Protein AF-A0A520AA02-F1 (afdb_monomer_lite)

Sequence (60 aa):
MKIQIEASAAAINELVALIDNQPNLIEIKDQIVTAIALNNHNQSQEVPREGDDPIIERSE

Foldseek 3Di:
DDDDDDDDPVVLVVVLVVCVPPPVCVVVSVVSVVVVVVVVPDVVPPPPDVPPDDDPPPDD

Structure (mmCIF, N/CA/C/O backbone):
data_AF-A0A520AA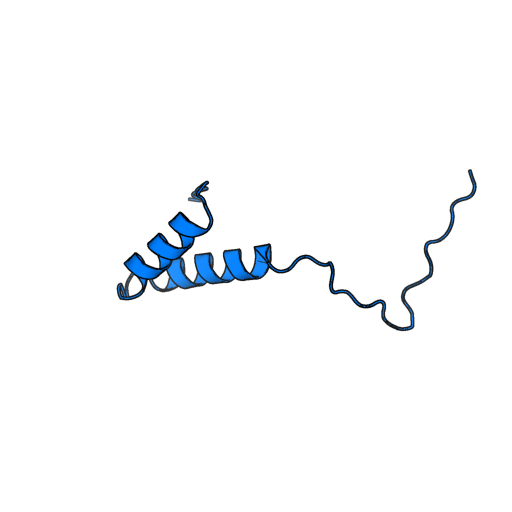02-F1
#
_entry.id   AF-A0A520AA02-F1
#
loop_
_atom_site.group_PDB
_atom_site.id
_atom_site.type_symbol
_atom_site.label_atom_id
_atom_site.label_alt_id
_atom_site.label_comp_id
_atom_site.label_asym_id
_atom_site.label_entity_id
_atom_site.label_seq_id
_atom_site.pdbx_PDB_ins_code
_atom_site.Cartn_x
_atom_site.Cartn_y
_atom_site.Cartn_z
_atom_site.occupancy
_atom_site.B_iso_or_equiv
_atom_site.auth_seq_id
_atom_site.auth_comp_id
_atom_site.auth_asym_id
_atom_site.auth_atom_id
_atom_site.pdbx_PDB_model_num
ATOM 1 N N . MET A 1 1 ? -13.447 14.668 -4.526 1.00 61.22 1 MET A N 1
ATOM 2 C CA . MET A 1 1 ? -12.154 15.371 -4.364 1.00 61.22 1 MET A CA 1
ATOM 3 C C . MET A 1 1 ? -11.051 14.358 -4.629 1.00 61.22 1 MET A C 1
ATOM 5 O O . MET A 1 1 ? -11.155 13.264 -4.093 1.00 61.22 1 MET A O 1
ATOM 9 N N . LYS A 1 2 ? -10.073 14.655 -5.492 1.00 64.75 2 LYS A N 1
ATOM 10 C CA . LYS A 1 2 ? -8.916 13.774 -5.733 1.00 64.75 2 LYS A CA 1
ATOM 11 C C . LYS A 1 2 ? -7.704 14.390 -5.038 1.00 64.75 2 LYS A C 1
ATOM 13 O O . LYS A 1 2 ? -7.450 15.572 -5.245 1.00 64.75 2 LYS A O 1
ATOM 18 N N . ILE A 1 3 ? -7.010 13.614 -4.210 1.00 67.81 3 ILE A N 1
ATOM 19 C CA . ILE A 1 3 ? -5.775 14.031 -3.538 1.00 67.81 3 ILE A CA 1
ATOM 20 C C . ILE A 1 3 ? -4.629 13.300 -4.232 1.00 67.81 3 ILE A C 1
ATOM 22 O O . ILE A 1 3 ? -4.676 12.080 -4.369 1.00 67.81 3 ILE A O 1
ATOM 26 N N . GLN A 1 4 ? -3.635 14.047 -4.705 1.00 73.06 4 GLN A N 1
ATOM 27 C CA . GLN A 1 4 ? -2.380 13.491 -5.204 1.00 73.06 4 GLN A CA 1
ATOM 28 C C . GLN A 1 4 ? -1.333 13.640 -4.107 1.00 73.06 4 GLN A C 1
ATOM 30 O O . GLN A 1 4 ? -1.173 14.725 -3.552 1.00 73.06 4 GLN A O 1
ATOM 35 N N . ILE A 1 5 ? -0.666 12.539 -3.775 1.00 72.56 5 ILE A N 1
ATOM 36 C CA . ILE A 1 5 ? 0.364 12.489 -2.740 1.00 72.56 5 ILE A CA 1
ATOM 37 C C . ILE A 1 5 ? 1.630 11.975 -3.409 1.00 72.56 5 ILE A C 1
ATOM 39 O O . ILE A 1 5 ? 1.645 10.863 -3.933 1.00 72.56 5 ILE A O 1
ATOM 43 N N . GLU A 1 6 ? 2.675 12.793 -3.395 1.00 81.25 6 GLU A N 1
ATOM 44 C CA . GLU A 1 6 ? 4.013 12.384 -3.800 1.00 81.25 6 GLU A CA 1
ATOM 45 C C . GLU A 1 6 ? 4.800 12.016 -2.544 1.00 81.25 6 GLU A C 1
ATOM 47 O O . GLU A 1 6 ? 4.946 12.819 -1.621 1.00 81.25 6 GLU A O 1
ATOM 52 N N . ALA A 1 7 ? 5.251 10.770 -2.478 1.00 83.00 7 ALA A N 1
ATOM 53 C CA . ALA A 1 7 ? 5.973 10.229 -1.340 1.00 83.00 7 ALA A CA 1
ATOM 54 C C . ALA A 1 7 ? 6.920 9.123 -1.811 1.00 83.00 7 ALA A C 1
ATOM 56 O O . ALA A 1 7 ? 6.711 8.504 -2.856 1.00 83.00 7 ALA A O 1
ATOM 57 N N . SER A 1 8 ? 7.964 8.855 -1.028 1.00 85.88 8 SER A N 1
ATOM 58 C CA . SER A 1 8 ? 8.834 7.708 -1.280 1.00 85.88 8 SER A CA 1
ATOM 59 C C . SER A 1 8 ? 8.087 6.395 -1.020 1.00 85.88 8 SER A C 1
ATOM 61 O O . SER A 1 8 ? 7.163 6.343 -0.208 1.00 85.88 8 SER A O 1
ATOM 63 N N . ALA A 1 9 ? 8.523 5.303 -1.653 1.00 82.81 9 ALA A N 1
ATOM 64 C CA . ALA A 1 9 ? 7.934 3.981 -1.421 1.00 82.81 9 ALA A CA 1
ATOM 65 C C . ALA A 1 9 ? 7.971 3.572 0.066 1.00 82.81 9 ALA A C 1
ATOM 67 O O . ALA A 1 9 ? 7.020 2.979 0.567 1.00 82.81 9 ALA A O 1
ATOM 68 N N . ALA A 1 10 ? 9.036 3.942 0.788 1.00 85.88 10 ALA A N 1
ATOM 69 C CA . ALA A 1 10 ? 9.145 3.716 2.228 1.00 85.88 10 ALA A CA 1
ATOM 70 C C . ALA A 1 10 ? 8.048 4.458 3.010 1.00 85.88 10 ALA A C 1
ATOM 72 O O . ALA A 1 10 ? 7.348 3.840 3.807 1.00 85.88 10 ALA A O 1
ATOM 73 N N . ALA A 1 11 ? 7.833 5.744 2.714 1.00 86.69 11 ALA A N 1
ATOM 74 C CA . ALA A 1 11 ? 6.801 6.547 3.367 1.00 86.69 11 ALA A CA 1
ATOM 75 C C . ALA A 1 11 ? 5.378 6.048 3.055 1.00 86.69 11 ALA A C 1
ATOM 77 O O . ALA A 1 11 ? 4.507 6.078 3.922 1.00 86.69 11 ALA A O 1
ATOM 78 N N . ILE A 1 12 ? 5.134 5.544 1.839 1.00 86.62 12 ILE A N 1
ATOM 79 C CA . ILE A 1 12 ? 3.844 4.932 1.485 1.00 86.62 12 ILE A CA 1
ATOM 80 C C . ILE A 1 12 ? 3.621 3.634 2.275 1.00 86.62 12 ILE A C 1
ATOM 82 O O . ILE A 1 12 ? 2.526 3.412 2.786 1.00 86.62 12 ILE A O 1
ATOM 86 N N . ASN A 1 13 ? 4.645 2.793 2.426 1.00 85.56 13 ASN A N 1
ATOM 87 C CA . ASN A 1 13 ? 4.532 1.561 3.213 1.00 85.56 13 ASN A CA 1
ATOM 88 C C . ASN A 1 13 ? 4.296 1.846 4.705 1.00 85.56 13 ASN A C 1
ATOM 90 O O . ASN A 1 13 ? 3.482 1.175 5.339 1.00 85.56 13 ASN A O 1
ATOM 94 N N . GLU A 1 14 ? 4.955 2.867 5.259 1.00 89.06 14 GLU A N 1
ATOM 95 C CA . GLU A 1 14 ? 4.700 3.336 6.626 1.00 89.06 14 GLU A CA 1
ATOM 96 C C . GLU A 1 14 ? 3.266 3.850 6.792 1.00 89.06 14 GLU A C 1
ATOM 98 O O . GLU A 1 14 ? 2.601 3.520 7.774 1.00 89.06 14 GLU A O 1
ATOM 103 N N . LEU A 1 15 ? 2.753 4.599 5.810 1.00 86.88 15 LEU A N 1
ATOM 104 C CA . LEU A 1 15 ? 1.365 5.055 5.805 1.00 86.88 15 LEU A CA 1
ATOM 105 C C . LEU A 1 15 ? 0.385 3.875 5.822 1.00 86.88 15 LEU A C 1
ATOM 107 O O . LEU A 1 15 ? -0.551 3.888 6.618 1.00 86.88 15 LEU A O 1
ATOM 111 N N . VAL A 1 16 ? 0.612 2.853 4.990 1.00 87.25 16 VAL A N 1
ATOM 112 C CA . VAL A 1 16 ? -0.212 1.632 4.962 1.00 87.25 16 VAL A CA 1
ATOM 113 C C . VAL A 1 16 ? -0.201 0.936 6.325 1.00 87.25 16 VAL A C 1
ATOM 115 O O . VAL A 1 16 ? -1.262 0.558 6.818 1.00 87.25 16 VAL A O 1
ATOM 118 N N . ALA A 1 17 ? 0.963 0.828 6.971 1.00 87.56 17 ALA A N 1
ATOM 119 C CA . ALA A 1 17 ? 1.079 0.237 8.304 1.00 87.56 17 ALA A CA 1
ATOM 120 C C . ALA A 1 17 ? 0.336 1.049 9.383 1.00 87.56 17 ALA A C 1
ATOM 122 O O . ALA A 1 17 ? -0.299 0.471 10.265 1.00 87.56 17 ALA A O 1
ATOM 123 N N . LEU A 1 18 ? 0.372 2.384 9.305 1.00 88.06 18 LEU A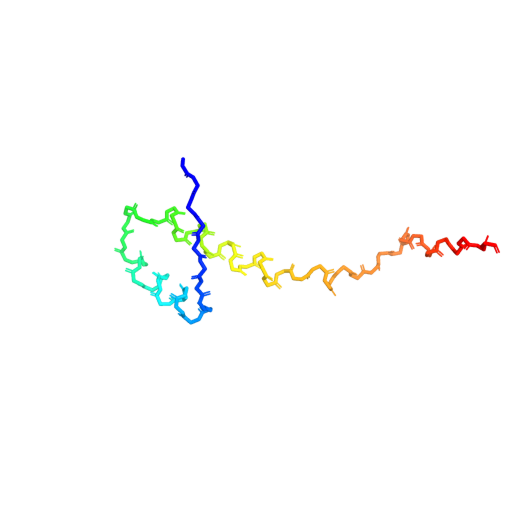 N 1
ATOM 124 C CA . LEU A 1 18 ? -0.329 3.266 10.245 1.00 88.06 18 LEU A CA 1
ATOM 125 C C . LEU A 1 18 ? -1.856 3.153 10.140 1.00 88.06 18 LEU A C 1
ATOM 127 O O . LEU A 1 18 ? -2.549 3.259 11.155 1.00 88.06 18 LEU A O 1
ATOM 131 N N . ILE A 1 19 ? -2.383 2.936 8.934 1.00 89.19 19 ILE A N 1
ATOM 132 C CA . ILE A 1 19 ? -3.831 2.841 8.694 1.00 89.19 19 ILE A CA 1
ATOM 133 C C . ILE A 1 19 ? -4.375 1.406 8.774 1.00 89.19 19 ILE A C 1
ATOM 135 O O . ILE A 1 19 ? -5.590 1.232 8.756 1.00 89.19 19 ILE A O 1
ATOM 139 N N . ASP A 1 20 ? -3.518 0.386 8.905 1.00 85.44 20 ASP A N 1
ATOM 140 C CA . ASP A 1 20 ? -3.913 -1.032 8.837 1.00 85.44 20 ASP A CA 1
ATOM 141 C C . ASP A 1 20 ? -4.954 -1.431 9.897 1.00 85.44 20 ASP A C 1
ATOM 143 O O . ASP A 1 20 ? -5.880 -2.192 9.619 1.00 85.44 20 ASP A O 1
ATOM 147 N N . ASN A 1 21 ? -4.859 -0.839 11.091 1.00 83.56 21 ASN A N 1
ATOM 148 C CA . ASN A 1 21 ? -5.752 -1.112 12.221 1.00 83.56 21 ASN A CA 1
ATOM 149 C C . ASN A 1 21 ? -6.942 -0.141 12.330 1.00 83.56 21 ASN A C 1
ATOM 151 O O . ASN A 1 21 ? -7.645 -0.142 13.341 1.00 83.56 21 ASN A O 1
ATOM 155 N N . GLN A 1 22 ? -7.162 0.714 11.328 1.00 88.88 22 GLN A N 1
ATOM 156 C CA . GLN A 1 22 ? -8.228 1.716 11.336 1.00 88.88 22 GLN A CA 1
ATOM 157 C C . GLN A 1 22 ? -9.391 1.243 10.446 1.00 88.88 22 GLN A C 1
ATOM 159 O O . GLN A 1 22 ? -9.322 1.377 9.222 1.00 88.88 22 GLN A O 1
ATOM 164 N N . PRO A 1 23 ? -10.483 0.693 11.017 1.00 86.44 23 PRO A N 1
ATOM 165 C CA . PRO A 1 23 ? -11.571 0.102 10.229 1.00 86.44 23 PRO A CA 1
ATOM 166 C C . PRO A 1 23 ? -12.285 1.126 9.335 1.00 86.44 23 PRO A C 1
ATOM 168 O O . PRO A 1 23 ? -12.808 0.781 8.282 1.00 86.44 23 PRO A O 1
ATOM 171 N N . ASN A 1 24 ? -12.265 2.401 9.722 1.00 91.31 24 ASN A N 1
ATOM 172 C CA . ASN A 1 24 ? -12.798 3.518 8.946 1.00 91.31 24 ASN A CA 1
ATOM 173 C C . ASN A 1 24 ? -11.923 3.926 7.748 1.00 91.31 24 ASN A C 1
ATOM 175 O O . ASN A 1 24 ? -12.365 4.738 6.940 1.00 91.31 24 ASN A O 1
ATOM 179 N N . LEU A 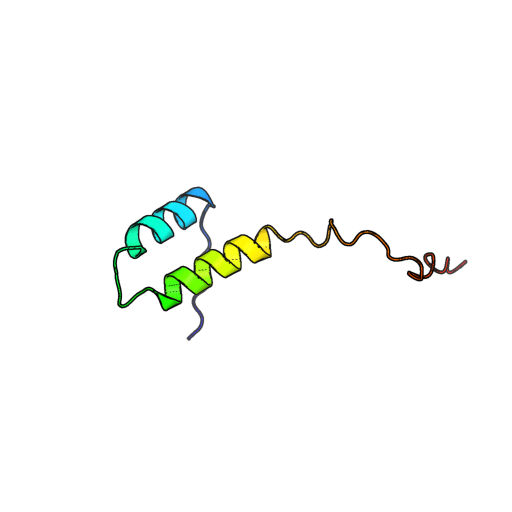1 25 ? -10.697 3.408 7.635 1.00 87.56 25 LEU A N 1
ATOM 180 C CA . LEU A 1 25 ? -9.746 3.746 6.568 1.00 87.56 25 LEU A CA 1
ATOM 181 C C . LEU A 1 25 ? -9.425 2.550 5.663 1.00 87.56 25 LEU A C 1
ATOM 183 O O . LEU A 1 25 ? -8.522 2.637 4.831 1.00 87.56 25 LEU A O 1
ATOM 187 N N . ILE A 1 26 ? -10.171 1.449 5.791 1.00 87.12 26 ILE A N 1
ATOM 188 C CA . ILE A 1 26 ? -9.904 0.209 5.056 1.00 87.12 26 ILE A CA 1
ATOM 189 C C . ILE A 1 26 ? -9.983 0.407 3.535 1.00 87.12 26 ILE A C 1
ATOM 191 O O . ILE A 1 26 ? -9.108 -0.053 2.811 1.00 87.12 26 ILE A O 1
ATOM 195 N N . GLU A 1 27 ? -10.945 1.202 3.057 1.00 85.75 27 GLU A N 1
ATOM 196 C CA . GLU A 1 27 ? -11.085 1.520 1.631 1.00 85.75 27 GLU A CA 1
ATOM 197 C C . GLU A 1 27 ? -9.883 2.307 1.090 1.00 85.75 27 GLU A C 1
ATOM 199 O O . GLU A 1 27 ? -9.440 2.085 -0.035 1.00 85.75 27 GLU A O 1
ATOM 204 N N . ILE A 1 28 ? -9.324 3.215 1.896 1.00 85.25 28 ILE A N 1
ATOM 205 C CA . ILE A 1 28 ? -8.140 3.998 1.519 1.00 85.25 28 ILE A CA 1
ATOM 206 C C . ILE A 1 28 ? -6.912 3.089 1.478 1.00 85.25 28 ILE A C 1
ATOM 208 O O . ILE A 1 28 ? -6.110 3.183 0.548 1.00 85.25 28 ILE A O 1
ATOM 212 N N . LYS A 1 29 ? -6.786 2.175 2.446 1.00 86.81 29 LYS A N 1
ATOM 213 C CA . LYS A 1 29 ? -5.727 1.163 2.458 1.00 86.81 29 LYS A CA 1
ATOM 214 C C . LYS A 1 29 ? -5.753 0.328 1.181 1.00 86.81 29 LYS A C 1
ATOM 216 O O . LYS A 1 29 ? -4.728 0.220 0.510 1.00 86.81 29 LYS A O 1
ATOM 221 N N . ASP A 1 30 ? -6.919 -0.192 0.815 1.00 86.06 30 ASP A N 1
ATOM 222 C CA . ASP A 1 30 ? -7.074 -1.044 -0.364 1.00 86.06 30 ASP A CA 1
ATOM 223 C C . ASP A 1 30 ? -6.750 -0.290 -1.659 1.00 86.06 30 ASP A C 1
ATOM 225 O O . ASP A 1 30 ? -6.081 -0.832 -2.544 1.00 86.06 30 ASP A O 1
ATOM 229 N N . GLN A 1 31 ? -7.138 0.986 -1.757 1.00 84.56 31 GLN A N 1
ATOM 230 C CA . GLN A 1 31 ? -6.773 1.842 -2.890 1.00 84.56 31 GLN A CA 1
ATOM 231 C C . GLN A 1 31 ? -5.259 2.060 -2.992 1.00 84.56 31 GLN A C 1
ATOM 233 O O . GLN A 1 31 ? -4.706 1.969 -4.089 1.00 84.56 31 GLN A O 1
ATOM 238 N N . ILE A 1 32 ? -4.579 2.311 -1.870 1.00 84.69 32 ILE A N 1
ATOM 239 C CA . ILE A 1 32 ? -3.123 2.509 -1.843 1.00 84.69 32 ILE A CA 1
ATOM 240 C C . ILE A 1 32 ? -2.400 1.211 -2.218 1.00 84.69 32 ILE A C 1
ATOM 242 O O . ILE A 1 32 ? -1.533 1.228 -3.089 1.00 84.69 32 ILE A O 1
ATOM 246 N N . VAL A 1 33 ? -2.781 0.077 -1.625 1.00 85.12 33 VAL A N 1
ATOM 247 C CA . VAL A 1 33 ? -2.177 -1.233 -1.924 1.00 85.12 33 VAL A CA 1
ATOM 248 C C . VAL A 1 33 ? -2.378 -1.604 -3.394 1.00 85.12 33 VAL A C 1
ATOM 250 O O . VAL A 1 33 ? -1.435 -2.043 -4.054 1.00 85.12 33 VAL A O 1
ATOM 253 N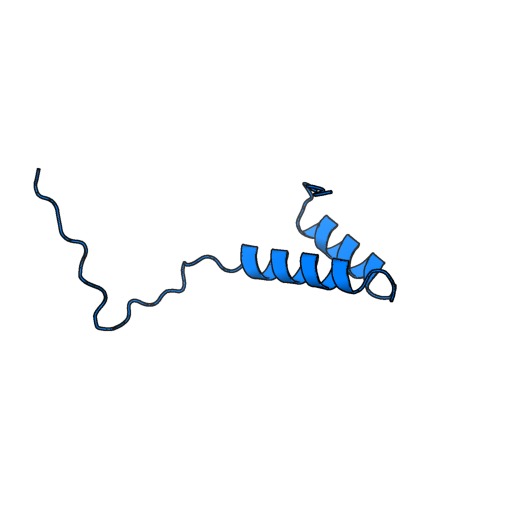 N . THR A 1 34 ? -3.572 -1.357 -3.936 1.00 84.69 34 THR A N 1
ATOM 254 C CA . THR A 1 34 ? -3.865 -1.578 -5.358 1.00 84.69 34 THR A CA 1
ATOM 255 C C . THR A 1 34 ? -3.009 -0.678 -6.245 1.00 84.69 34 THR A C 1
ATOM 257 O O . THR A 1 34 ? -2.438 -1.152 -7.224 1.00 84.69 34 THR A O 1
ATOM 260 N N . ALA A 1 35 ? -2.859 0.603 -5.899 1.00 81.00 35 ALA A N 1
ATOM 261 C CA . ALA A 1 35 ? -2.016 1.529 -6.651 1.00 81.00 35 ALA A CA 1
ATOM 262 C C . ALA A 1 35 ? -0.536 1.105 -6.645 1.00 81.00 35 ALA A C 1
ATOM 264 O O . ALA A 1 35 ? 0.111 1.154 -7.691 1.00 81.00 35 ALA A O 1
ATOM 265 N N . ILE A 1 36 ? -0.012 0.626 -5.510 1.00 78.88 36 ILE A N 1
ATOM 266 C CA . ILE A 1 36 ? 1.347 0.065 -5.418 1.00 78.88 36 ILE A CA 1
ATOM 267 C C . ILE A 1 36 ? 1.479 -1.169 -6.322 1.00 78.88 36 ILE A C 1
ATOM 269 O O . ILE A 1 36 ? 2.442 -1.276 -7.084 1.00 78.88 36 ILE A O 1
ATOM 273 N N . ALA A 1 37 ? 0.514 -2.092 -6.266 1.00 78.62 37 ALA A N 1
ATOM 274 C CA . ALA A 1 37 ? 0.525 -3.316 -7.067 1.00 78.62 37 ALA A CA 1
ATOM 275 C C . ALA A 1 37 ? 0.462 -3.031 -8.577 1.00 78.62 37 ALA A C 1
ATOM 277 O O . ALA A 1 37 ? 1.159 -3.688 -9.352 1.00 78.62 37 ALA A O 1
ATOM 278 N N . LEU A 1 38 ? -0.325 -2.032 -8.988 1.00 73.94 38 LEU A N 1
ATOM 279 C CA . LEU A 1 38 ? -0.435 -1.590 -10.379 1.00 73.94 38 LEU A CA 1
ATOM 280 C C . LEU A 1 38 ? 0.814 -0.846 -10.859 1.00 73.94 38 LEU A C 1
ATOM 282 O O . LEU A 1 38 ? 1.239 -1.060 -11.987 1.00 73.94 38 LEU A O 1
ATOM 286 N N . ASN A 1 39 ? 1.442 -0.028 -10.009 1.00 66.12 39 ASN A N 1
ATOM 287 C CA . ASN A 1 39 ? 2.701 0.639 -10.350 1.00 66.12 39 ASN A CA 1
ATOM 288 C C . ASN A 1 39 ? 3.853 -0.366 -10.537 1.00 66.12 39 ASN A C 1
ATOM 290 O O . ASN A 1 39 ? 4.741 -0.163 -11.359 1.00 66.12 39 ASN A O 1
ATOM 294 N N . ASN A 1 40 ? 3.816 -1.481 -9.801 1.00 59.00 40 ASN A N 1
ATOM 295 C CA . ASN A 1 40 ? 4.749 -2.594 -9.987 1.00 59.00 40 ASN A CA 1
ATOM 296 C C . ASN A 1 40 ? 4.381 -3.497 -11.175 1.00 59.00 40 ASN A C 1
ATOM 298 O O . ASN A 1 40 ? 5.230 -4.258 -11.645 1.00 59.00 40 ASN A O 1
ATOM 302 N N . HIS A 1 41 ? 3.152 -3.403 -11.690 1.00 52.28 41 HIS A N 1
ATOM 303 C CA . HIS A 1 41 ? 2.744 -3.998 -12.959 1.00 52.28 41 HIS A CA 1
ATOM 304 C C . HIS A 1 41 ? 3.309 -3.158 -14.112 1.00 52.28 41 HIS A C 1
ATOM 306 O O . HIS A 1 41 ? 2.604 -2.489 -14.862 1.00 52.28 41 HIS A O 1
ATOM 312 N N . ASN A 1 42 ? 4.630 -3.218 -14.280 1.00 48.53 42 ASN A N 1
ATOM 313 C CA . ASN A 1 42 ? 5.210 -2.970 -15.587 1.00 48.53 42 ASN A CA 1
ATOM 314 C C . ASN A 1 42 ? 4.543 -3.950 -16.561 1.00 48.53 42 ASN A C 1
ATOM 316 O O . ASN A 1 42 ? 4.637 -5.162 -16.369 1.00 48.53 42 ASN A O 1
ATOM 320 N N . GLN A 1 43 ? 3.957 -3.444 -17.646 1.00 50.28 43 GLN A N 1
ATOM 321 C CA . GLN A 1 43 ? 3.503 -4.217 -18.817 1.00 50.28 43 GLN A CA 1
ATOM 322 C C . GLN A 1 43 ? 4.639 -5.022 -19.502 1.00 50.28 43 GLN A C 1
ATOM 324 O O . GLN A 1 43 ? 4.488 -5.531 -20.601 1.00 50.28 43 GLN A O 1
ATOM 329 N N . SER A 1 44 ? 5.792 -5.169 -18.846 1.00 50.94 44 SER A N 1
ATOM 330 C CA . SER A 1 44 ? 6.990 -5.875 -19.297 1.00 50.94 44 SER A CA 1
ATOM 331 C C . SER A 1 44 ? 6.861 -7.408 -19.231 1.00 50.94 44 SER A C 1
ATOM 333 O O . SER A 1 44 ? 7.800 -8.120 -19.566 1.00 50.94 44 SER A O 1
ATOM 335 N N . GLN A 1 45 ? 5.716 -7.939 -18.783 1.00 48.91 45 GLN A N 1
ATOM 336 C CA . GLN A 1 45 ? 5.428 -9.382 -18.792 1.00 48.91 45 GLN A CA 1
ATOM 337 C C . GLN A 1 45 ? 4.297 -9.779 -19.742 1.00 48.91 45 GLN A C 1
ATOM 339 O O . GLN A 1 45 ? 3.733 -10.866 -19.612 1.00 48.91 45 GLN A O 1
ATOM 344 N N . GLU A 1 46 ? 3.962 -8.937 -20.717 1.00 49.19 46 GLU A N 1
ATOM 345 C CA . GLU A 1 46 ? 3.188 -9.417 -21.856 1.00 49.19 46 GLU A CA 1
ATOM 346 C C . GLU A 1 46 ? 4.121 -10.292 -22.708 1.00 49.19 46 GLU A C 1
ATOM 348 O O . GLU A 1 46 ? 4.869 -9.818 -23.558 1.00 49.19 46 GLU A O 1
ATOM 353 N N . VAL A 1 47 ? 4.172 -11.589 -22.384 1.00 60.56 47 VAL A N 1
ATOM 354 C CA . VAL A 1 47 ? 4.786 -12.587 -23.262 1.00 60.56 47 VAL A CA 1
ATOM 355 C C . VAL A 1 47 ? 3.967 -12.571 -24.550 1.00 60.56 47 VAL A C 1
ATOM 357 O O . VAL A 1 47 ? 2.753 -12.790 -24.456 1.00 60.56 47 VAL A O 1
ATOM 360 N N . PRO A 1 48 ? 4.588 -12.323 -25.719 1.00 59.44 48 PRO A N 1
ATOM 361 C CA . PRO A 1 48 ? 3.863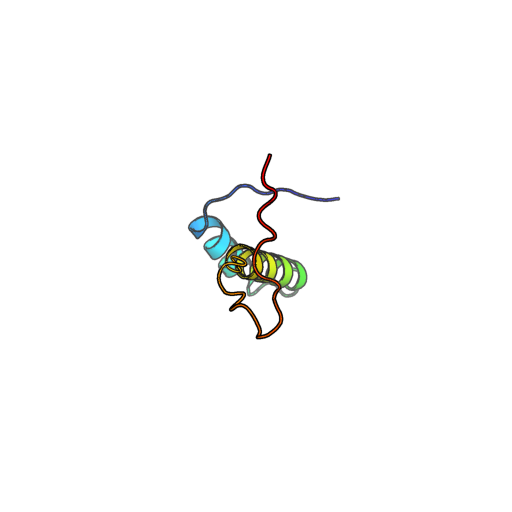 -12.329 -26.975 1.00 59.44 48 PRO A CA 1
ATOM 362 C C . PRO A 1 48 ? 3.115 -13.651 -27.124 1.00 59.44 48 PRO A C 1
ATOM 364 O O . PRO A 1 48 ? 3.704 -14.726 -26.951 1.00 59.44 48 PRO A O 1
ATOM 367 N N . ARG A 1 49 ? 1.810 -13.592 -27.379 1.00 61.62 49 ARG A N 1
ATOM 368 C CA . ARG A 1 49 ? 1.024 -14.804 -27.647 1.00 61.62 49 ARG A CA 1
ATOM 369 C C . ARG A 1 49 ? 1.242 -15.182 -29.108 1.00 61.62 49 ARG A C 1
ATOM 371 O O . ARG A 1 49 ? 1.432 -14.308 -29.947 1.00 61.62 49 ARG A O 1
ATOM 378 N N . GLU A 1 50 ? 1.218 -16.474 -29.434 1.00 49.94 50 GLU A N 1
ATOM 379 C CA . GLU A 1 50 ? 1.232 -16.899 -30.841 1.00 49.94 50 GLU A CA 1
ATOM 380 C C . GLU A 1 50 ? 0.042 -16.249 -31.569 1.00 49.94 50 GLU A C 1
ATOM 382 O O . GLU A 1 50 ? -1.113 -16.578 -31.295 1.00 49.94 50 GLU A O 1
ATOM 387 N N . GLY A 1 51 ? 0.334 -15.279 -32.442 1.00 59.06 51 GLY A N 1
ATOM 388 C CA . GLY A 1 51 ? -0.656 -14.418 -33.097 1.00 59.06 51 GLY A CA 1
ATOM 389 C C . GLY A 1 51 ? -0.458 -12.914 -32.876 1.00 59.06 51 GLY A C 1
ATOM 390 O O . GLY A 1 51 ? -1.140 -12.139 -33.540 1.00 59.06 51 GLY A O 1
ATOM 391 N N . ASP A 1 52 ? 0.461 -12.489 -32.001 1.00 57.62 52 ASP A N 1
ATOM 392 C CA . ASP A 1 52 ? 0.923 -11.097 -31.992 1.00 57.62 52 ASP A CA 1
ATOM 393 C C . ASP A 1 52 ? 1.687 -10.840 -33.294 1.00 57.62 52 ASP A C 1
ATOM 395 O O . ASP A 1 52 ? 2.774 -11.381 -33.516 1.00 57.62 52 ASP A O 1
ATOM 399 N N . ASP A 1 53 ? 1.065 -10.075 -34.193 1.00 64.00 53 ASP A N 1
ATOM 400 C CA . ASP A 1 53 ? 1.632 -9.750 -35.496 1.00 64.00 53 ASP A CA 1
ATOM 401 C C . ASP A 1 53 ? 3.046 -9.165 -35.319 1.00 64.00 53 ASP A C 1
ATOM 403 O O . ASP A 1 53 ? 3.235 -8.232 -34.526 1.00 64.00 53 ASP A O 1
ATOM 407 N N . PRO A 1 54 ? 4.060 -9.676 -36.045 1.00 58.97 54 PRO A N 1
ATOM 408 C CA . PRO A 1 54 ? 5.375 -9.062 -36.039 1.00 58.97 54 PRO A CA 1
ATOM 409 C C . PRO A 1 54 ? 5.221 -7.612 -36.493 1.00 58.97 54 PRO A C 1
ATOM 411 O O . PRO A 1 54 ? 4.507 -7.329 -37.455 1.00 58.97 54 PRO A O 1
ATOM 414 N N . ILE A 1 55 ? 5.878 -6.705 -35.766 1.00 62.91 55 ILE A N 1
ATOM 415 C CA . ILE A 1 55 ? 5.952 -5.269 -36.046 1.00 62.91 55 ILE A CA 1
ATOM 416 C C . ILE A 1 55 ? 6.002 -5.065 -37.564 1.00 62.91 55 ILE A C 1
ATOM 418 O O . ILE A 1 55 ? 6.969 -5.462 -38.211 1.00 62.91 55 ILE A O 1
ATOM 422 N N . ILE A 1 56 ? 4.944 -4.487 -38.140 1.00 60.81 56 ILE A N 1
ATOM 423 C CA . ILE A 1 56 ? 4.917 -4.162 -39.567 1.00 60.81 56 ILE A CA 1
ATOM 424 C C . ILE A 1 56 ? 5.981 -3.084 -39.770 1.00 60.81 56 ILE A C 1
ATOM 426 O O . ILE A 1 56 ? 5.753 -1.919 -39.433 1.00 60.81 56 ILE A O 1
ATOM 430 N N . GL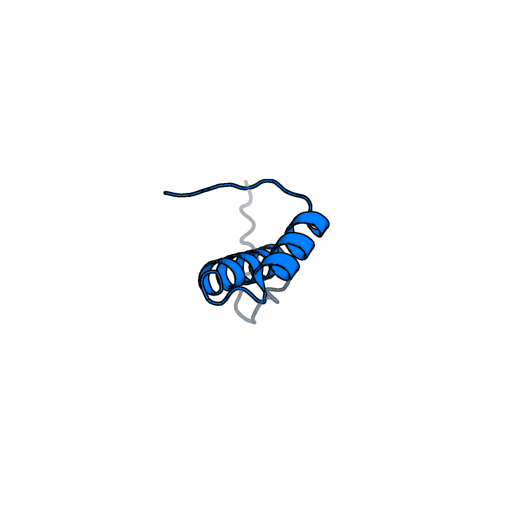U A 1 57 ? 7.151 -3.468 -40.283 1.00 54.28 57 GLU A N 1
ATOM 431 C CA . GLU A 1 57 ? 8.171 -2.522 -40.719 1.00 54.28 57 GLU A CA 1
ATOM 432 C C . GLU A 1 57 ? 7.553 -1.632 -41.798 1.00 54.28 57 GLU A C 1
ATOM 434 O O . GLU A 1 57 ? 7.312 -2.043 -42.934 1.00 54.28 57 GLU A O 1
ATOM 439 N N . ARG A 1 58 ? 7.248 -0.388 -41.428 1.00 59.06 58 ARG A N 1
ATOM 440 C CA . ARG A 1 58 ? 6.979 0.654 -42.410 1.00 59.06 58 ARG A CA 1
ATOM 441 C C . ARG A 1 58 ? 8.329 1.064 -42.980 1.00 59.06 58 ARG A C 1
ATOM 443 O O . ARG A 1 58 ? 9.057 1.819 -42.346 1.00 59.06 58 ARG A O 1
ATOM 450 N N . SER A 1 59 ? 8.663 0.535 -44.149 1.00 51.34 59 SER A N 1
ATOM 451 C CA . SER A 1 59 ? 9.707 1.105 -44.995 1.00 51.34 59 SER A CA 1
ATOM 452 C C . SER A 1 59 ? 9.257 2.505 -45.430 1.00 51.34 59 SER A C 1
ATOM 454 O O . SER A 1 59 ? 8.278 2.616 -46.173 1.00 51.34 59 SER A O 1
ATOM 456 N N . GLU A 1 60 ? 9.914 3.546 -44.911 1.00 47.06 60 GLU A N 1
ATOM 457 C CA . GLU A 1 60 ? 9.905 4.890 -45.514 1.00 47.06 60 GLU A CA 1
ATOM 458 C C . GLU A 1 60 ? 10.618 4.889 -46.871 1.00 47.06 60 GLU A C 1
ATOM 460 O O . GLU A 1 60 ? 11.632 4.164 -47.014 1.00 47.06 60 GLU A O 1
#

Radius of gyration: 18.99 Å; chains: 1; bounding box: 23×32×58 Å

pLDDT: mean 73.04, std 14.48, range [47.06, 91.31]

Secondary structure (DSSP, 8-state):
--------HHHHHHHHHHHTT-GGGHHHHHHHHHHHHHHH--GGG-PPPTT---------